Protein AF-A0A8J8GSF1-F1 (afdb_monomer)

Secondary structure (DSSP, 8-state):
----------------GGG--SSS--S----HHHHHHHHHHHHHHHHHHHHHHSPPPTTSSS-HHHHHHHHHHHHHHHHHHHHHHHTT-

Foldseek 3Di:
DDDDDDDDDDDDPPPPVVPPPDDDDPDDPPPPLLVQLVVLLVVLVCLLCCVVPDPDDPPDPDDSNVVSVVSSVVSNVSSVVSNVVSVVD

Nearest PDB structures (foldseek):
  6uuj-assembly2_E  TM=4.194E-01  e=4.530E+00  Mycobacterium tuberculosis H37Rv

pLDDT: mean 75.38, std 19.62, range [38.5, 96.25]

Structure (mmCIF, N/CA/C/O backbone):
data_AF-A0A8J8GSF1-F1
#
_entry.id   AF-A0A8J8GSF1-F1
#
loop_
_atom_site.group_PDB
_atom_site.id
_atom_site.type_symbol
_atom_site.label_atom_id
_atom_site.label_alt_id
_atom_site.label_comp_id
_atom_site.label_asym_id
_atom_site.label_entity_id
_atom_site.label_seq_id
_atom_site.pdbx_PDB_ins_code
_atom_site.Cartn_x
_atom_site.Cartn_y
_atom_site.Cartn_z
_atom_site.occupancy
_atom_site.B_iso_or_equiv
_atom_site.auth_seq_id
_atom_site.auth_comp_id
_atom_site.auth_asym_id
_atom_site.auth_atom_id
_atom_site.pdbx_PDB_model_num
ATOM 1 N N . MET A 1 1 ? -30.608 61.523 42.036 1.00 38.50 1 MET A N 1
ATOM 2 C CA . MET A 1 1 ? -30.497 60.374 42.951 1.00 38.50 1 MET A CA 1
ATOM 3 C C . MET A 1 1 ? -30.897 59.169 42.135 1.00 38.50 1 MET A C 1
ATOM 5 O O . MET A 1 1 ? -31.978 59.190 41.563 1.00 38.50 1 MET A O 1
ATOM 9 N N . SER A 1 2 ? -29.941 58.271 41.927 1.00 42.53 2 SER A N 1
ATOM 10 C CA . SER A 1 2 ? -30.069 57.075 41.103 1.00 42.53 2 SER A CA 1
ATOM 11 C C . SER A 1 2 ? -30.571 55.949 41.993 1.00 42.53 2 SER A C 1
ATOM 13 O O . SER A 1 2 ? -29.872 55.599 42.939 1.00 42.53 2 SER A O 1
ATOM 15 N N . ASP A 1 3 ? -31.746 55.411 41.691 1.00 44.94 3 ASP A N 1
ATOM 16 C CA . ASP A 1 3 ? -32.244 54.208 42.350 1.00 44.94 3 ASP A CA 1
ATOM 17 C C . ASP A 1 3 ? -31.972 53.014 41.432 1.00 44.94 3 ASP A C 1
ATOM 19 O O . ASP A 1 3 ? -32.743 52.692 40.529 1.00 44.94 3 ASP A O 1
ATOM 23 N N . ASP A 1 4 ? -30.816 52.395 41.671 1.00 49.47 4 ASP A N 1
ATOM 24 C CA . ASP A 1 4 ? -30.559 50.997 41.347 1.00 49.47 4 ASP A CA 1
ATOM 25 C C . ASP A 1 4 ? -31.467 50.125 42.223 1.00 49.47 4 ASP A C 1
ATOM 27 O O . ASP A 1 4 ? -31.375 50.153 43.450 1.00 49.47 4 ASP A O 1
ATOM 31 N N . SER A 1 5 ? -32.319 49.310 41.605 1.00 43.00 5 SER A N 1
ATOM 32 C CA . SER A 1 5 ? -32.897 48.138 42.269 1.00 43.00 5 SER A CA 1
ATOM 33 C C . SER A 1 5 ? -33.281 47.074 41.242 1.00 43.00 5 SER A C 1
ATOM 35 O O . SER A 1 5 ? -34.407 46.991 40.755 1.00 43.00 5 SER A O 1
ATOM 37 N N . LEU A 1 6 ? -32.251 46.314 40.864 1.00 54.91 6 LEU A N 1
ATOM 38 C CA . LEU A 1 6 ? -32.229 44.865 40.645 1.00 54.91 6 LEU A CA 1
ATOM 39 C C . LEU A 1 6 ? -33.604 44.175 40.551 1.00 54.91 6 LEU A C 1
ATOM 41 O O . LEU A 1 6 ? -34.134 43.663 41.535 1.00 54.91 6 LEU A O 1
ATOM 45 N N . THR A 1 7 ? -34.112 44.041 39.327 1.00 46.00 7 THR A N 1
ATOM 46 C CA . THR A 1 7 ? -35.039 42.960 38.971 1.00 46.00 7 THR A CA 1
ATOM 47 C C . THR A 1 7 ? -34.265 41.877 38.223 1.00 46.00 7 THR A C 1
ATOM 49 O O . THR A 1 7 ? -34.021 41.942 37.025 1.00 46.00 7 THR A O 1
ATOM 52 N N . GLN A 1 8 ? -33.794 40.911 39.012 1.00 55.28 8 GLN A N 1
ATOM 53 C CA . GLN A 1 8 ? -33.849 39.475 38.741 1.00 55.28 8 GLN A CA 1
ATOM 54 C C . GLN A 1 8 ? -34.221 39.083 37.297 1.00 55.28 8 GLN A C 1
ATOM 56 O O . GLN A 1 8 ? -35.393 39.042 36.938 1.00 55.28 8 GLN A O 1
ATOM 61 N N . THR A 1 9 ? -33.220 38.722 36.500 1.00 46.34 9 THR A N 1
ATOM 62 C CA . THR A 1 9 ? -33.378 37.864 35.314 1.00 46.34 9 THR A CA 1
ATOM 63 C C . THR A 1 9 ? -32.211 36.880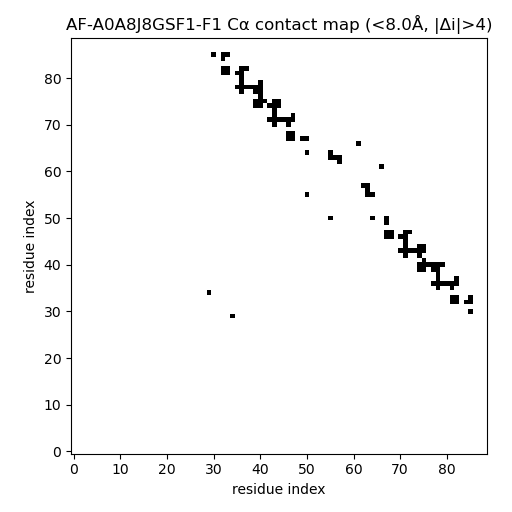 35.390 1.00 46.34 9 THR A C 1
ATOM 65 O O . THR A 1 9 ? -31.064 37.289 35.279 1.00 46.34 9 THR A O 1
ATOM 68 N N . GLN A 1 10 ? -32.438 35.770 36.093 1.00 47.94 10 GLN A N 1
ATOM 69 C CA . GLN A 1 10 ? -32.602 34.440 35.503 1.00 47.94 10 GLN A CA 1
ATOM 70 C C . GLN A 1 10 ? -31.248 33.908 35.030 1.00 47.94 10 GLN A C 1
ATOM 72 O O . GLN A 1 10 ? -30.692 34.416 34.066 1.00 47.94 10 GLN A O 1
ATOM 77 N N . ASP A 1 11 ? -30.737 32.920 35.771 1.00 51.16 11 ASP A N 1
ATOM 78 C CA . ASP A 1 11 ? -29.529 32.166 35.451 1.00 51.16 11 ASP A CA 1
ATOM 79 C C . ASP A 1 11 ? -29.561 31.758 33.974 1.00 51.16 11 ASP A C 1
ATOM 81 O O . ASP A 1 11 ? -30.361 30.908 33.572 1.00 51.16 11 ASP A O 1
ATOM 85 N N . GLU A 1 12 ? -28.723 32.398 33.156 1.00 49.28 12 GLU A N 1
ATOM 86 C CA . GLU A 1 12 ? -28.397 31.876 31.837 1.00 49.28 12 GLU A CA 1
ATOM 87 C C . GLU A 1 12 ? -27.829 30.468 32.057 1.00 49.28 12 GLU A C 1
ATOM 89 O O . GLU A 1 12 ? -26.883 30.312 32.842 1.00 49.28 12 GLU A O 1
ATOM 94 N N . PRO A 1 13 ? -28.369 29.420 31.407 1.00 43.66 13 PRO A N 1
ATOM 95 C CA . PRO A 1 13 ? -27.591 28.212 31.246 1.00 43.66 13 PRO A CA 1
ATOM 96 C C . PRO A 1 13 ? -26.334 28.664 30.516 1.00 43.66 13 PRO A C 1
ATOM 98 O O . PRO A 1 13 ? -26.412 29.273 29.450 1.00 43.66 13 PRO A O 1
ATOM 101 N N . ILE A 1 14 ? -25.183 28.429 31.133 1.00 48.97 14 ILE A N 1
ATOM 102 C CA . ILE A 1 14 ? -23.907 28.520 30.448 1.00 48.97 14 ILE A CA 1
ATOM 103 C C . ILE A 1 14 ? -24.051 27.561 29.266 1.00 48.97 14 ILE A C 1
ATOM 105 O O . ILE A 1 14 ? -23.991 26.34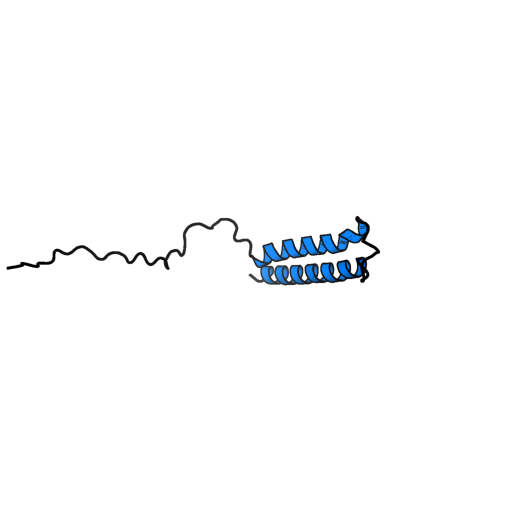9 29.456 1.00 48.97 14 ILE A O 1
ATOM 109 N N . ASP A 1 15 ? -24.303 28.098 28.071 1.00 51.41 15 ASP A N 1
ATOM 110 C CA . ASP A 1 15 ? -24.027 27.417 26.815 1.00 51.41 15 ASP A CA 1
ATOM 111 C C . ASP A 1 15 ? -22.515 27.190 26.828 1.00 51.41 15 ASP A C 1
ATOM 113 O O . ASP A 1 15 ? -21.738 28.002 26.327 1.00 51.41 15 ASP A O 1
ATOM 117 N N . ASP A 1 16 ? -22.074 26.139 27.519 1.00 51.22 16 ASP A N 1
ATOM 118 C CA . ASP A 1 16 ? -20.710 25.666 27.435 1.00 51.22 16 ASP A CA 1
ATOM 119 C C . ASP A 1 16 ? -20.621 24.967 26.074 1.00 51.22 16 ASP A C 1
ATOM 121 O O . ASP A 1 16 ? -21.174 23.877 25.902 1.00 51.22 16 ASP A O 1
ATOM 125 N N . PRO A 1 17 ? -19.929 25.533 25.068 1.00 47.69 17 PRO A N 1
ATOM 126 C CA . PRO A 1 17 ? -19.720 24.843 23.799 1.00 47.69 17 PRO A CA 1
ATOM 127 C C . PRO A 1 17 ? -18.884 23.559 23.967 1.00 47.69 17 PRO A C 1
ATOM 129 O O . PRO A 1 17 ? -18.627 22.863 22.985 1.00 47.69 17 PRO A O 1
ATOM 132 N N . ARG A 1 18 ? -18.457 23.221 25.192 1.00 50.97 18 ARG A N 1
ATOM 133 C CA . ARG A 1 18 ? -17.855 21.931 25.544 1.00 50.97 18 ARG A CA 1
ATOM 134 C C . ARG A 1 18 ? -18.882 20.818 25.784 1.00 50.97 18 ARG A C 1
ATOM 136 O O . ARG A 1 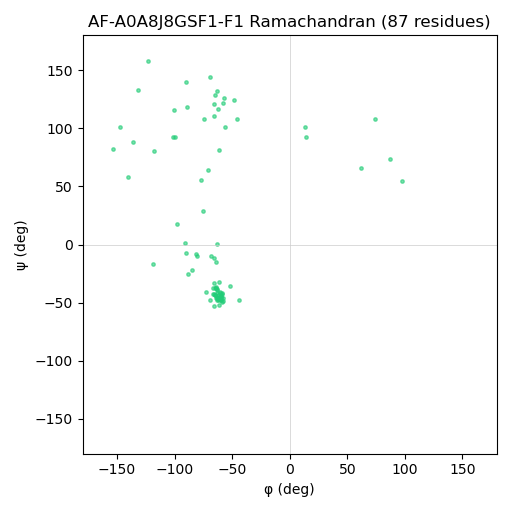18 ? -18.466 19.668 25.874 1.00 50.97 18 ARG A O 1
ATOM 143 N N . GLU A 1 19 ? -20.183 21.117 25.823 1.00 48.41 19 GLU A N 1
ATOM 144 C CA . GLU A 1 19 ? -21.261 20.116 25.915 1.00 48.41 19 GLU A CA 1
ATOM 145 C C . GLU A 1 19 ? -21.911 19.759 24.565 1.00 48.41 19 GLU A C 1
ATOM 147 O O . GLU A 1 19 ? -22.944 19.097 24.529 1.00 48.41 19 GLU A O 1
ATOM 152 N N . GLN 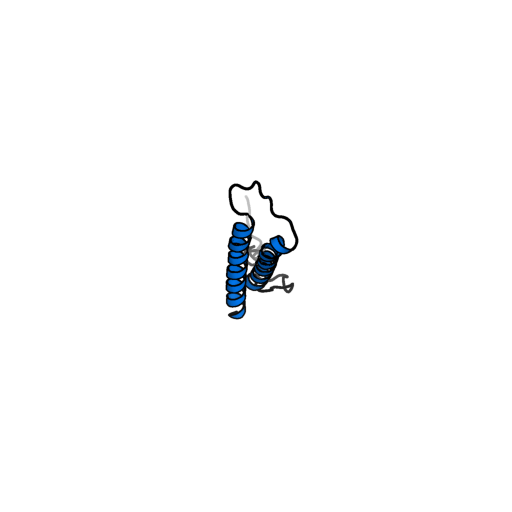A 1 20 ? -21.274 20.049 23.423 1.00 48.19 20 GLN A N 1
ATOM 153 C CA . GLN A 1 20 ? -21.599 19.336 22.174 1.00 48.19 20 GLN A CA 1
ATOM 154 C C . GLN A 1 20 ? -20.961 17.940 22.162 1.00 48.19 20 GLN A C 1
ATOM 156 O O . GLN A 1 20 ? -20.222 17.559 21.257 1.00 48.19 20 GLN A O 1
ATOM 161 N N . THR A 1 21 ? -21.262 17.162 23.196 1.00 51.53 21 THR A N 1
ATOM 162 C CA . THR A 1 21 ? -21.114 15.711 23.165 1.00 51.53 21 THR A CA 1
ATOM 163 C C . THR A 1 21 ? -22.517 15.173 22.918 1.00 51.53 21 THR A C 1
ATOM 165 O O . THR A 1 21 ? -23.386 15.363 23.757 1.00 51.53 21 THR A O 1
ATOM 168 N N . ALA A 1 22 ? -22.726 14.518 21.775 1.00 51.06 22 ALA A N 1
ATOM 169 C CA . ALA A 1 22 ? -23.988 13.924 21.317 1.00 51.06 22 ALA A CA 1
ATOM 170 C C . ALA A 1 22 ? -24.941 14.854 20.539 1.00 51.06 22 ALA A C 1
ATOM 172 O O . ALA A 1 22 ? -26.036 15.189 20.979 1.00 51.06 22 ALA A O 1
ATOM 173 N N . SER A 1 23 ? -24.578 15.158 19.292 1.00 57.25 23 SER A N 1
ATOM 174 C CA . SER A 1 23 ? -25.591 15.286 18.241 1.00 57.25 23 SER A CA 1
ATOM 175 C C . SER A 1 23 ? -25.024 14.834 16.896 1.00 57.25 23 SER A C 1
ATOM 177 O O . SER A 1 23 ? -24.296 15.573 16.240 1.00 57.25 23 SER A O 1
ATOM 179 N N . GLY A 1 24 ? -25.374 13.606 16.500 1.00 47.09 24 GLY A N 1
ATOM 180 C CA . GLY A 1 24 ? -25.583 13.286 15.087 1.00 47.09 24 GLY A CA 1
ATOM 181 C C . GLY A 1 24 ? -24.442 12.635 14.307 1.00 47.09 24 GLY A C 1
ATOM 182 O O . GLY A 1 24 ? -24.133 13.118 13.225 1.00 47.09 24 GLY A O 1
ATOM 183 N N . THR A 1 25 ? -23.888 11.509 14.767 1.00 47.91 25 THR A N 1
ATOM 184 C CA . THR A 1 25 ? -23.113 10.608 13.888 1.00 47.91 25 THR A CA 1
ATOM 185 C C . THR A 1 25 ? -23.384 9.133 14.201 1.00 47.91 25 THR A C 1
ATOM 187 O O . THR A 1 25 ? -22.465 8.365 14.446 1.00 47.91 25 THR A O 1
ATOM 190 N N . ASP A 1 26 ? -24.644 8.695 14.116 1.00 48.16 26 ASP A N 1
ATOM 191 C CA . ASP A 1 26 ? -24.970 7.268 13.893 1.00 48.16 26 ASP A CA 1
ATOM 192 C C . ASP A 1 26 ? -24.713 6.871 12.418 1.00 48.16 26 ASP A C 1
ATOM 194 O O . ASP A 1 26 ? -25.377 6.009 11.842 1.00 48.16 26 ASP A O 1
ATOM 198 N N . GLU A 1 27 ? -23.767 7.538 11.756 1.00 50.81 27 GLU A N 1
ATOM 199 C CA . GLU A 1 27 ? -23.523 7.431 10.324 1.00 50.81 27 GLU A CA 1
ATOM 200 C C . GLU A 1 27 ? -22.111 6.877 10.112 1.00 50.81 27 GLU A C 1
ATOM 202 O O . GLU A 1 27 ? -21.147 7.595 9.879 1.00 50.81 27 GLU A O 1
ATOM 207 N N . TYR A 1 28 ? -22.015 5.552 10.241 1.00 52.59 28 TYR A N 1
ATOM 208 C CA . TYR A 1 28 ? -20.844 4.732 9.921 1.00 52.59 28 TYR A CA 1
ATOM 209 C C . TYR A 1 28 ? -19.564 5.016 10.726 1.00 52.59 28 TYR A C 1
ATOM 211 O O . TYR A 1 28 ? -18.509 5.297 10.156 1.00 52.59 28 TYR A O 1
ATOM 219 N N . ASP A 1 29 ? -19.601 4.753 12.035 1.00 58.19 29 ASP A N 1
ATOM 220 C CA . ASP A 1 29 ? -18.390 4.459 12.818 1.00 58.19 29 ASP A CA 1
ATOM 221 C C . ASP A 1 29 ? -17.839 3.067 12.443 1.00 58.19 29 ASP A C 1
ATOM 223 O O . ASP A 1 29 ? -17.814 2.125 13.238 1.00 58.19 29 ASP A O 1
ATOM 227 N N . LEU A 1 30 ? -17.400 2.889 11.190 1.00 59.62 30 LEU A N 1
ATOM 228 C CA . LEU A 1 30 ? -16.483 1.791 10.902 1.00 59.62 30 LEU A CA 1
ATOM 229 C C . LEU A 1 30 ? -15.193 2.110 11.674 1.00 59.62 30 LEU A C 1
ATOM 231 O O . LEU A 1 30 ? -14.692 3.228 11.515 1.00 59.62 30 LEU A O 1
ATOM 235 N N . PRO A 1 31 ? -14.639 1.186 12.490 1.00 75.56 31 PRO A N 1
ATOM 236 C CA . PRO A 1 31 ? -13.426 1.465 13.244 1.00 75.56 31 PRO A CA 1
ATOM 237 C C . PRO A 1 31 ? -12.387 2.067 12.297 1.00 75.56 31 PRO A C 1
ATOM 239 O O . PRO A 1 31 ? -12.097 1.474 11.257 1.00 75.56 31 PRO A O 1
ATOM 242 N N . ILE A 1 32 ? -11.863 3.256 12.612 1.00 80.62 32 ILE A N 1
ATOM 243 C CA . ILE A 1 32 ? -10.946 3.994 11.720 1.00 80.62 32 ILE A CA 1
ATOM 244 C C . ILE A 1 32 ? -9.784 3.089 11.281 1.00 80.62 32 ILE A C 1
ATOM 246 O O . ILE A 1 32 ? -9.371 3.113 10.122 1.00 80.62 32 ILE A O 1
ATOM 250 N N . ASP A 1 33 ? -9.326 2.219 12.184 1.00 80.44 33 ASP A N 1
ATOM 251 C CA . ASP A 1 33 ? -8.306 1.203 11.927 1.00 80.44 33 ASP A CA 1
ATOM 252 C C . ASP A 1 33 ? -8.746 0.148 10.887 1.00 80.44 33 ASP A C 1
ATOM 254 O O . ASP A 1 33 ? -7.933 -0.269 10.063 1.00 80.44 33 ASP A O 1
ATOM 258 N N . LEU A 1 34 ? -10.022 -0.258 10.866 1.00 86.06 34 LEU A N 1
ATOM 259 C CA . LEU A 1 34 ? -10.583 -1.191 9.880 1.00 86.06 34 LEU A CA 1
ATOM 260 C C . LEU A 1 34 ? -10.662 -0.548 8.491 1.00 86.06 34 LEU A C 1
ATOM 262 O O . LEU A 1 34 ? -10.209 -1.142 7.511 1.00 86.06 34 LEU A O 1
ATOM 266 N N . TYR A 1 35 ? -11.195 0.676 8.412 1.00 88.81 35 TYR A N 1
ATOM 267 C CA . TYR A 1 35 ? -11.281 1.428 7.157 1.00 88.81 35 TYR A CA 1
ATOM 268 C C . TYR A 1 35 ? -9.889 1.697 6.572 1.00 88.81 35 TYR A C 1
ATOM 270 O O . TYR A 1 35 ? -9.606 1.354 5.419 1.00 88.81 35 TYR A O 1
ATOM 278 N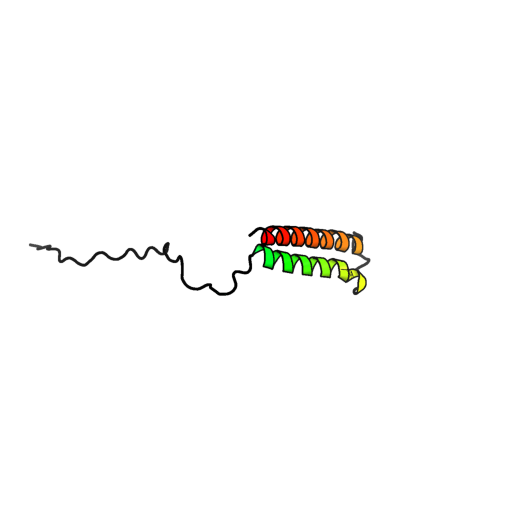 N . ALA A 1 36 ? -8.988 2.254 7.386 1.00 88.69 36 ALA A N 1
ATOM 279 C CA . ALA A 1 36 ? -7.621 2.548 6.978 1.00 88.69 36 ALA A CA 1
ATOM 280 C C . ALA A 1 36 ? -6.857 1.269 6.612 1.00 88.69 36 ALA A C 1
ATOM 282 O O . ALA A 1 36 ? -6.187 1.230 5.579 1.00 88.69 36 ALA A O 1
ATOM 283 N N . GLY A 1 37 ? -6.995 0.210 7.415 1.00 90.12 37 GLY A N 1
ATOM 284 C CA . GLY A 1 37 ? -6.369 -1.085 7.167 1.00 90.12 37 GLY A CA 1
ATOM 285 C C . GLY A 1 37 ? -6.796 -1.700 5.836 1.00 90.12 37 GLY A C 1
ATOM 286 O O . GLY A 1 37 ? -5.938 -2.134 5.067 1.00 90.12 37 GLY A O 1
ATOM 287 N N . ALA A 1 38 ? -8.094 -1.668 5.521 1.00 91.94 38 ALA A N 1
ATOM 288 C CA . ALA A 1 38 ? -8.624 -2.172 4.256 1.00 91.94 38 ALA A CA 1
ATOM 289 C C . ALA A 1 38 ? -8.095 -1.383 3.047 1.00 91.94 38 ALA A C 1
ATOM 291 O O . ALA A 1 38 ? -7.606 -1.987 2.090 1.00 91.94 38 ALA A O 1
ATOM 292 N N . ILE A 1 39 ? -8.123 -0.046 3.097 1.00 94.44 39 ILE A N 1
ATOM 293 C CA . ILE A 1 39 ? -7.611 0.799 2.004 1.00 94.44 39 ILE A CA 1
ATOM 294 C C . ILE A 1 39 ? -6.120 0.571 1.787 1.00 94.44 39 ILE A C 1
ATOM 296 O O . ILE A 1 39 ? -5.682 0.375 0.652 1.00 94.44 39 ILE A O 1
ATOM 300 N N . ILE A 1 40 ? -5.339 0.575 2.866 1.00 94.38 40 ILE A N 1
ATOM 301 C CA . ILE A 1 40 ? -3.892 0.367 2.803 1.00 94.38 40 ILE A CA 1
ATOM 302 C C . ILE A 1 40 ? -3.574 -1.012 2.214 1.00 94.38 40 ILE A C 1
ATOM 304 O O . ILE A 1 40 ? -2.679 -1.129 1.376 1.00 94.38 40 ILE A O 1
ATOM 308 N N . LEU A 1 41 ? -4.328 -2.043 2.596 1.00 94.75 41 LEU A N 1
ATOM 309 C CA . LEU A 1 41 ? -4.131 -3.393 2.081 1.00 94.75 41 LEU A CA 1
ATOM 310 C C . LEU A 1 41 ? -4.465 -3.493 0.586 1.00 94.75 41 LEU A C 1
ATOM 312 O O . LEU A 1 41 ? -3.689 -4.083 -0.166 1.00 94.75 41 LEU A O 1
ATOM 316 N N . ILE A 1 42 ? -5.563 -2.873 0.140 1.00 95.31 42 ILE A N 1
ATOM 317 C CA . ILE A 1 42 ? -5.928 -2.803 -1.284 1.00 95.31 42 ILE A CA 1
ATOM 318 C C . ILE A 1 42 ? -4.842 -2.068 -2.076 1.00 95.31 42 ILE A C 1
ATOM 320 O O . ILE A 1 42 ? -4.386 -2.576 -3.099 1.00 95.31 42 ILE A O 1
ATOM 324 N N . MET A 1 43 ? -4.376 -0.915 -1.591 1.00 95.69 43 MET A N 1
ATOM 325 C CA . MET A 1 43 ? -3.296 -0.160 -2.234 1.00 95.69 43 MET A CA 1
ATOM 326 C C . MET A 1 43 ? -2.005 -0.979 -2.320 1.00 95.69 43 MET A C 1
ATOM 328 O O . MET A 1 43 ? -1.373 -1.021 -3.373 1.00 95.69 43 MET A O 1
ATOM 332 N N . GLY A 1 44 ? -1.638 -1.687 -1.250 1.00 93.69 44 GLY A N 1
ATOM 333 C CA . GLY A 1 44 ? -0.478 -2.576 -1.245 1.00 93.69 44 GLY A CA 1
ATOM 334 C C . GLY A 1 44 ? -0.591 -3.704 -2.266 1.00 93.69 44 GLY A C 1
ATOM 335 O O . GLY A 1 44 ? 0.353 -3.947 -3.020 1.00 93.69 44 GLY A O 1
ATOM 336 N N . ALA A 1 45 ? -1.757 -4.349 -2.343 1.00 93.94 45 ALA A N 1
ATOM 337 C CA . ALA A 1 45 ? -2.025 -5.390 -3.330 1.00 93.94 45 ALA A CA 1
ATOM 338 C C . ALA A 1 45 ? -1.936 -4.846 -4.763 1.00 93.94 45 ALA A C 1
ATOM 340 O O . ALA A 1 45 ? -1.277 -5.456 -5.603 1.00 93.94 45 ALA A O 1
ATOM 341 N N . LEU A 1 46 ? -2.524 -3.677 -5.030 1.00 94.81 46 LEU A N 1
ATOM 342 C CA . LEU A 1 46 ? -2.419 -3.021 -6.333 1.00 94.81 46 LEU A CA 1
ATOM 343 C C . LEU A 1 46 ? -0.956 -2.757 -6.698 1.00 94.81 46 LEU A C 1
ATOM 345 O O . LEU A 1 46 ? -0.535 -3.168 -7.773 1.00 94.81 46 LEU A O 1
ATOM 349 N N . VAL A 1 47 ? -0.157 -2.180 -5.794 1.00 93.00 47 VAL A N 1
ATOM 350 C CA . VAL A 1 47 ? 1.274 -1.899 -6.025 1.00 93.00 47 VAL A CA 1
ATOM 351 C C . VAL A 1 47 ? 2.075 -3.166 -6.351 1.00 93.00 47 VAL A C 1
ATOM 353 O O . VAL A 1 47 ? 2.916 -3.141 -7.256 1.00 93.00 47 VAL A O 1
ATOM 356 N N . LEU A 1 48 ? 1.811 -4.274 -5.649 1.00 93.44 48 LEU A N 1
ATOM 357 C CA . LEU A 1 48 ? 2.460 -5.567 -5.906 1.00 93.44 48 LEU A CA 1
ATOM 358 C C . LEU A 1 48 ? 2.096 -6.148 -7.272 1.00 93.44 48 LEU A C 1
ATOM 360 O O . LEU A 1 48 ? 2.914 -6.821 -7.898 1.00 93.44 48 LEU A O 1
ATOM 364 N N . VAL A 1 49 ? 0.871 -5.896 -7.719 1.00 93.56 49 VAL A N 1
ATOM 365 C CA . VAL A 1 49 ? 0.311 -6.459 -8.942 1.00 93.56 49 VAL A CA 1
ATOM 366 C C . VAL A 1 49 ? 0.617 -5.589 -10.169 1.00 93.56 49 VAL A C 1
ATOM 368 O O . VAL A 1 49 ? 0.752 -6.128 -11.265 1.00 93.56 49 VAL A O 1
ATOM 371 N N . THR A 1 50 ? 0.840 -4.280 -10.007 1.00 91.44 50 THR A N 1
ATOM 372 C CA . THR A 1 50 ? 1.226 -3.349 -11.085 1.00 91.44 50 THR A CA 1
ATOM 373 C C . THR A 1 50 ? 2.313 -3.877 -12.035 1.00 91.44 50 THR A C 1
ATOM 375 O O . THR A 1 50 ? 2.096 -3.800 -13.241 1.00 91.44 50 THR A O 1
ATOM 378 N N . PRO A 1 51 ? 3.455 -4.444 -11.585 1.00 87.94 51 PRO A N 1
ATOM 379 C CA . PRO A 1 51 ? 4.489 -4.932 -12.507 1.00 87.94 51 PRO A CA 1
ATOM 380 C C . PRO A 1 51 ? 4.058 -6.125 -13.376 1.00 87.94 51 PRO A C 1
ATOM 382 O O . PRO A 1 51 ? 4.782 -6.472 -14.302 1.00 87.94 51 PRO A O 1
ATOM 385 N N . LEU A 1 52 ? 2.923 -6.772 -13.086 1.00 89.56 52 LEU A N 1
ATOM 386 C CA . LEU A 1 52 ? 2.376 -7.859 -13.907 1.00 89.56 52 LEU A CA 1
ATOM 387 C C . LEU A 1 52 ? 1.527 -7.346 -15.078 1.00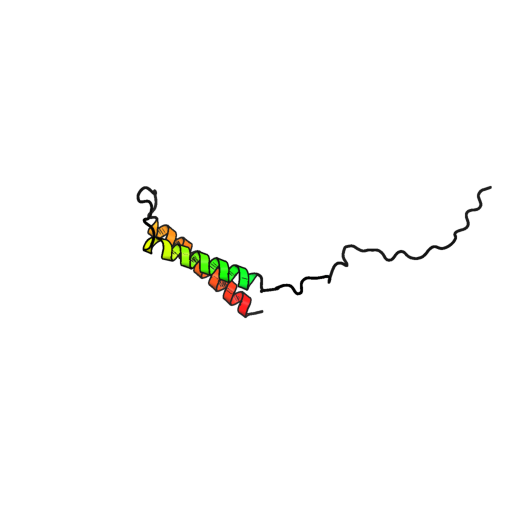 89.56 52 LEU A C 1
ATOM 389 O O . LEU A 1 52 ? 1.321 -8.078 -16.042 1.00 89.56 52 LEU A O 1
ATOM 393 N N . PHE A 1 53 ? 1.017 -6.117 -14.980 1.00 90.31 53 PHE A N 1
ATOM 394 C CA . PHE A 1 53 ? 0.074 -5.539 -15.942 1.00 90.31 53 PHE A CA 1
ATOM 395 C C . PHE A 1 53 ? 0.604 -4.284 -16.638 1.00 90.31 53 PHE A C 1
ATOM 397 O O . PHE A 1 53 ? 0.064 -3.894 -17.672 1.00 90.31 53 PHE A O 1
ATOM 404 N N . THR A 1 54 ? 1.651 -3.666 -16.091 1.00 88.19 54 THR A N 1
ATOM 405 C CA . THR A 1 54 ? 2.206 -2.406 -16.582 1.00 88.19 54 THR A CA 1
ATOM 406 C C . THR A 1 54 ? 3.718 -2.506 -16.711 1.00 88.19 54 THR A C 1
ATOM 408 O O . THR A 1 54 ? 4.403 -2.924 -15.772 1.00 88.19 54 THR A O 1
ATOM 411 N N . ASP A 1 55 ? 4.240 -2.057 -17.852 1.00 83.81 55 ASP A N 1
ATOM 412 C CA . ASP A 1 55 ? 5.677 -1.940 -18.071 1.00 83.81 55 ASP A CA 1
ATOM 413 C C . ASP A 1 55 ? 6.294 -0.928 -17.103 1.00 83.81 55 ASP A C 1
ATOM 415 O O . ASP A 1 55 ? 5.804 0.188 -16.913 1.00 83.81 55 ASP A O 1
ATOM 419 N N . MET A 1 56 ? 7.392 -1.340 -16.475 1.00 84.25 56 MET A N 1
ATOM 420 C CA . MET A 1 56 ? 8.110 -0.524 -15.506 1.00 84.25 56 MET A CA 1
ATOM 421 C C . MET A 1 56 ? 9.189 0.318 -16.200 1.00 84.25 56 MET A C 1
ATOM 423 O O . MET A 1 56 ? 9.897 -0.206 -17.062 1.00 84.25 56 MET A O 1
ATOM 427 N N . PRO A 1 57 ? 9.376 1.591 -15.804 1.00 82.50 57 PRO A N 1
ATOM 428 C CA . PRO A 1 57 ? 10.383 2.464 -16.403 1.00 82.50 57 PRO A CA 1
ATOM 429 C C . PRO A 1 57 ? 11.793 1.901 -16.184 1.00 82.50 57 PRO A C 1
ATOM 431 O O . PRO A 1 57 ? 12.248 1.753 -15.051 1.00 82.50 57 PRO A O 1
ATOM 434 N N . SER A 1 58 ? 12.494 1.554 -17.265 1.00 80.69 58 SER A N 1
ATOM 435 C CA . SER A 1 58 ? 13.817 0.912 -17.198 1.00 80.69 58 SER A CA 1
ATOM 436 C C . SER A 1 58 ? 14.971 1.889 -16.957 1.00 80.69 58 SER A C 1
ATOM 438 O O . SER A 1 58 ? 16.101 1.462 -16.736 1.00 80.69 58 SER A O 1
ATOM 440 N N . ASP A 1 59 ? 14.699 3.186 -17.040 1.00 85.19 59 ASP A N 1
ATOM 441 C CA . ASP A 1 59 ? 15.638 4.300 -16.897 1.00 85.19 59 ASP A CA 1
ATOM 442 C C . ASP A 1 59 ? 15.763 4.814 -15.451 1.00 85.19 59 ASP A C 1
ATOM 444 O O . ASP A 1 59 ? 16.536 5.733 -15.176 1.00 85.19 59 ASP A O 1
ATOM 448 N N . ALA A 1 60 ? 15.051 4.201 -14.502 1.00 81.81 60 ALA A N 1
ATOM 449 C CA . ALA A 1 60 ? 15.163 4.544 -13.093 1.00 81.81 60 ALA A CA 1
ATOM 450 C C . ALA A 1 60 ? 16.533 4.127 -12.504 1.00 81.81 60 ALA A C 1
ATOM 452 O O . ALA A 1 60 ? 17.049 3.050 -12.811 1.00 81.81 60 ALA A O 1
ATOM 453 N N . PRO A 1 61 ? 17.109 4.922 -11.580 1.00 85.56 61 PRO A N 1
ATOM 454 C CA . PRO A 1 61 ? 18.393 4.604 -10.940 1.00 85.56 61 PRO A CA 1
ATOM 455 C C . PRO A 1 61 ? 18.333 3.388 -9.992 1.00 85.56 61 PRO A C 1
ATOM 457 O O . PRO A 1 61 ? 19.365 2.887 -9.550 1.00 85.56 61 PRO A O 1
ATOM 460 N N . TRP A 1 62 ? 17.135 2.890 -9.686 1.00 85.50 62 TRP A N 1
ATOM 461 C CA . TRP A 1 62 ? 16.869 1.670 -8.922 1.00 85.50 62 TRP A CA 1
ATOM 462 C C . TRP A 1 62 ? 16.014 0.709 -9.746 1.00 85.50 62 TRP A C 1
ATOM 464 O O . TRP A 1 62 ? 15.269 1.126 -10.626 1.00 85.50 62 TRP A O 1
ATOM 474 N N . ARG A 1 63 ? 16.057 -0.589 -9.416 1.00 88.00 63 ARG A N 1
ATOM 475 C CA . ARG A 1 63 ? 15.179 -1.592 -10.040 1.00 88.00 63 ARG A CA 1
ATOM 476 C C . ARG A 1 63 ? 13.716 -1.317 -9.652 1.00 88.00 63 ARG A C 1
ATOM 478 O O . ARG A 1 63 ? 13.365 -1.559 -8.493 1.00 88.00 63 ARG A O 1
ATOM 485 N N . PRO A 1 64 ? 12.844 -0.873 -10.577 1.00 87.56 64 PRO A N 1
ATOM 486 C CA . PRO A 1 64 ? 11.487 -0.450 -10.223 1.00 87.56 64 PRO A CA 1
ATOM 487 C C . PRO A 1 64 ? 10.639 -1.605 -9.692 1.00 87.56 64 PRO A C 1
ATOM 489 O O . PRO A 1 64 ? 9.908 -1.442 -8.722 1.00 87.56 64 PRO A O 1
ATOM 492 N N . THR A 1 65 ? 10.798 -2.806 -10.255 1.00 88.56 65 THR A N 1
ATOM 493 C CA . THR A 1 65 ? 10.108 -4.014 -9.780 1.00 88.56 65 THR A CA 1
ATOM 494 C C . THR A 1 65 ? 10.440 -4.318 -8.321 1.00 88.56 65 THR A C 1
ATOM 496 O O . THR A 1 65 ? 9.553 -4.636 -7.536 1.00 88.56 65 THR A O 1
ATOM 499 N N . SER A 1 66 ? 11.712 -4.182 -7.933 1.00 90.75 66 SER A N 1
ATOM 500 C CA . SER A 1 66 ? 12.138 -4.371 -6.545 1.00 90.75 66 SER A CA 1
ATOM 501 C C . SER A 1 66 ? 11.569 -3.284 -5.636 1.00 90.75 66 SER A C 1
ATOM 503 O O . SER A 1 66 ? 11.164 -3.586 -4.518 1.00 90.75 66 SER A O 1
ATOM 505 N N . MET A 1 67 ? 11.486 -2.041 -6.118 1.00 91.12 67 MET A N 1
ATOM 506 C CA . MET A 1 67 ? 10.879 -0.948 -5.360 1.00 91.12 67 MET A CA 1
ATOM 507 C C . MET A 1 67 ? 9.389 -1.194 -5.104 1.00 91.12 67 MET A C 1
ATOM 509 O O . MET A 1 67 ? 8.964 -1.080 -3.958 1.00 91.12 67 MET A O 1
ATOM 513 N N . ASN A 1 68 ? 8.628 -1.609 -6.122 1.00 91.94 68 ASN A N 1
ATOM 514 C CA . ASN A 1 68 ? 7.217 -1.977 -5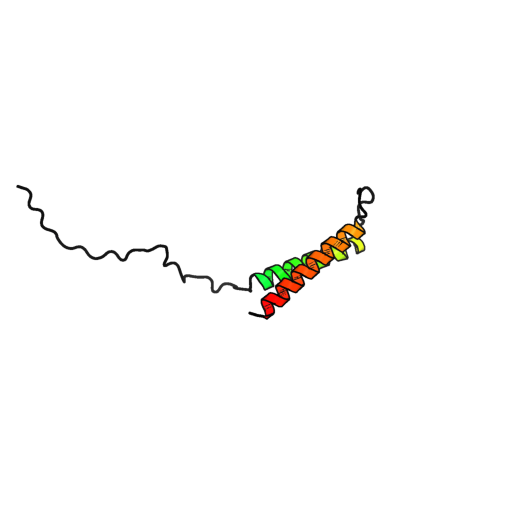.967 1.00 91.94 68 ASN A CA 1
ATOM 515 C C . ASN A 1 68 ? 7.029 -3.178 -5.042 1.00 91.94 68 ASN A C 1
ATOM 517 O O . ASN A 1 68 ? 6.106 -3.188 -4.233 1.00 91.94 68 ASN A O 1
ATOM 521 N N . LEU A 1 69 ? 7.911 -4.178 -5.128 1.00 92.94 69 LEU A N 1
ATOM 522 C CA . LEU A 1 69 ? 7.861 -5.326 -4.228 1.00 92.94 69 LEU A CA 1
ATOM 523 C C . LEU A 1 69 ? 8.019 -4.878 -2.769 1.00 92.94 69 LEU A C 1
ATOM 525 O O . LEU A 1 69 ? 7.232 -5.278 -1.913 1.00 92.94 69 LEU A O 1
ATOM 529 N N . ILE A 1 70 ? 9.010 -4.030 -2.486 1.00 93.62 70 ILE A N 1
ATOM 530 C CA . ILE A 1 70 ? 9.287 -3.539 -1.131 1.00 93.62 70 ILE A CA 1
ATOM 531 C C . ILE A 1 70 ? 8.135 -2.662 -0.631 1.00 93.62 70 ILE A C 1
ATOM 533 O O . ILE A 1 70 ? 7.594 -2.926 0.442 1.00 93.62 70 ILE A O 1
ATOM 537 N N . SER A 1 71 ? 7.731 -1.647 -1.400 1.00 93.00 71 SER A N 1
ATOM 538 C CA . SER A 1 71 ? 6.674 -0.716 -0.990 1.00 93.00 71 SER A CA 1
ATOM 539 C C . SER A 1 71 ? 5.321 -1.413 -0.847 1.00 93.00 71 SER A C 1
ATOM 541 O O . SER A 1 71 ? 4.638 -1.229 0.160 1.00 93.00 71 SER A O 1
ATOM 543 N N . GLY A 1 72 ? 4.968 -2.284 -1.793 1.00 93.44 72 GLY A N 1
ATOM 544 C CA . GLY A 1 72 ? 3.757 -3.095 -1.742 1.00 93.44 72 GLY A CA 1
ATOM 545 C C . GLY A 1 72 ? 3.730 -4.028 -0.531 1.00 93.44 72 GLY A C 1
ATOM 546 O O . GLY A 1 72 ? 2.719 -4.101 0.166 1.00 93.44 72 GLY A O 1
ATOM 547 N N . THR A 1 73 ? 4.859 -4.666 -0.201 1.00 94.44 73 THR A N 1
ATOM 548 C CA . THR A 1 73 ? 4.969 -5.514 1.001 1.00 94.44 73 THR A CA 1
ATOM 549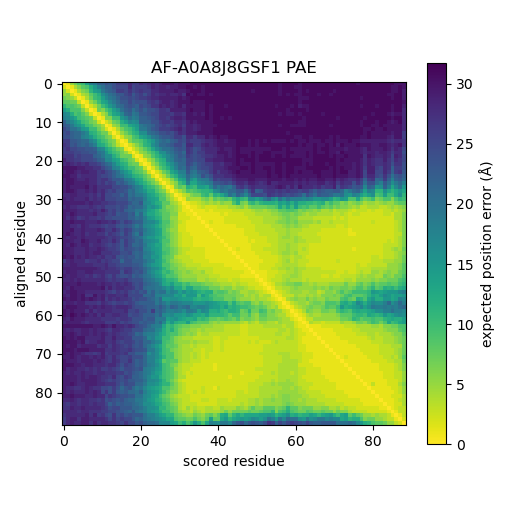 C C . THR A 1 73 ? 4.777 -4.703 2.283 1.00 94.44 73 THR A C 1
ATOM 551 O O . THR A 1 73 ? 4.070 -5.151 3.185 1.00 94.44 73 THR A O 1
ATOM 554 N N . ILE A 1 74 ? 5.352 -3.497 2.368 1.00 96.25 74 ILE A N 1
ATOM 555 C CA . ILE A 1 74 ? 5.169 -2.605 3.525 1.00 96.25 74 ILE A CA 1
ATOM 556 C C . ILE A 1 74 ? 3.691 -2.245 3.695 1.00 96.25 74 ILE A C 1
ATOM 558 O O . ILE A 1 74 ? 3.163 -2.375 4.799 1.00 96.25 74 ILE A O 1
ATOM 562 N N . TYR A 1 75 ? 3.007 -1.852 2.617 1.00 95.00 75 TYR A N 1
ATOM 563 C CA . TYR A 1 75 ? 1.576 -1.554 2.673 1.00 95.00 75 TYR A CA 1
ATOM 564 C C . TYR A 1 75 ? 0.753 -2.758 3.137 1.00 95.00 75 TYR A C 1
ATOM 566 O O . TYR A 1 75 ? -0.073 -2.613 4.033 1.00 95.00 75 TYR A O 1
ATOM 574 N N . VAL A 1 76 ? 1.012 -3.958 2.607 1.00 95.19 76 VAL A N 1
ATOM 575 C CA . VAL A 1 76 ? 0.304 -5.174 3.041 1.00 95.19 76 VAL A CA 1
ATOM 576 C C . VAL A 1 76 ? 0.524 -5.441 4.532 1.00 95.19 76 VAL A C 1
ATOM 578 O O . VAL A 1 76 ? -0.440 -5.695 5.252 1.00 95.19 76 VAL A O 1
ATOM 581 N N . LEU A 1 77 ? 1.761 -5.341 5.025 1.00 96.19 77 LEU A N 1
ATOM 582 C CA . LEU A 1 77 ? 2.064 -5.557 6.442 1.00 96.19 77 LEU A CA 1
ATOM 583 C C . LEU A 1 77 ? 1.366 -4.534 7.344 1.00 96.19 77 LEU A C 1
ATOM 585 O O . LEU A 1 77 ? 0.762 -4.920 8.343 1.00 96.19 77 LEU A O 1
ATOM 589 N N . VAL A 1 78 ? 1.411 -3.248 6.990 1.00 93.94 78 VAL A N 1
ATOM 590 C CA . VAL A 1 78 ? 0.739 -2.186 7.753 1.00 93.94 78 VAL A CA 1
ATOM 591 C C . VAL A 1 78 ? -0.776 -2.392 7.745 1.00 93.94 78 VAL A C 1
ATOM 593 O O . VAL A 1 78 ? -1.399 -2.341 8.805 1.00 93.94 78 VAL A O 1
ATOM 596 N N . GLY A 1 79 ? -1.359 -2.698 6.584 1.00 91.31 79 GLY A N 1
ATOM 597 C CA . GLY A 1 79 ? -2.786 -2.991 6.454 1.00 91.31 79 GLY A CA 1
ATOM 598 C C . GLY A 1 79 ? -3.212 -4.163 7.338 1.00 91.31 79 GLY A C 1
ATOM 599 O O . GLY A 1 79 ? -4.177 -4.046 8.089 1.00 91.31 79 GLY A O 1
ATOM 600 N N . LEU A 1 80 ? -2.444 -5.258 7.335 1.00 93.62 80 LEU A N 1
ATOM 601 C CA . LEU A 1 80 ? -2.690 -6.424 8.192 1.00 93.62 80 LEU A CA 1
ATOM 602 C C . LEU A 1 80 ? -2.579 -6.105 9.687 1.00 93.62 80 LEU A C 1
ATOM 604 O O . LEU A 1 80 ? -3.352 -6.637 10.484 1.00 93.62 80 LEU A O 1
ATOM 608 N N . VAL A 1 81 ? -1.628 -5.256 10.087 1.00 92.44 81 VAL A N 1
ATOM 609 C CA . VAL A 1 81 ? -1.483 -4.828 11.488 1.00 92.44 81 VAL A CA 1
ATOM 610 C C . VAL A 1 81 ? -2.696 -4.013 11.936 1.00 92.44 81 VAL A C 1
ATOM 612 O O . VAL A 1 81 ? -3.215 -4.261 13.025 1.00 92.44 81 VAL A O 1
ATOM 615 N N . LEU A 1 82 ? -3.171 -3.088 11.100 1.00 89.31 82 LEU A N 1
ATOM 616 C CA . LEU A 1 82 ? -4.362 -2.282 11.384 1.00 89.31 82 LEU A CA 1
ATOM 617 C C . LEU A 1 82 ? -5.631 -3.141 11.437 1.00 89.31 82 LEU A C 1
ATOM 619 O O . LEU A 1 82 ? -6.403 -3.021 12.385 1.00 89.31 82 LEU A O 1
ATOM 623 N N . LEU A 1 83 ? -5.787 -4.082 10.501 1.00 89.25 83 LEU A N 1
ATOM 624 C CA . LEU A 1 83 ? -6.884 -5.056 10.497 1.00 89.25 83 LEU A CA 1
ATOM 625 C C . LEU A 1 83 ? -6.898 -5.902 11.777 1.00 89.25 83 LEU A C 1
ATOM 627 O O . LEU A 1 83 ? -7.915 -5.971 12.461 1.00 89.25 83 LEU A O 1
ATOM 631 N N . ARG A 1 84 ? -5.749 -6.467 12.173 1.00 88.62 84 ARG A N 1
ATOM 632 C CA . ARG A 1 84 ? -5.629 -7.221 13.435 1.00 88.62 84 ARG A CA 1
ATOM 633 C C . ARG A 1 84 ? -5.914 -6.385 14.676 1.00 88.62 84 ARG A C 1
ATOM 635 O O . ARG A 1 84 ? -6.320 -6.935 15.697 1.00 88.62 84 ARG A O 1
ATOM 642 N N . ARG A 1 85 ? -5.601 -5.090 14.646 1.00 83.88 85 ARG A N 1
ATOM 643 C CA . ARG A 1 85 ? -5.898 -4.181 15.754 1.00 83.88 85 ARG A CA 1
ATOM 644 C C . ARG A 1 85 ? -7.394 -3.898 15.824 1.00 83.88 85 ARG A C 1
ATOM 646 O O . ARG A 1 85 ? -7.929 -3.916 16.925 1.00 83.88 85 ARG A O 1
ATOM 653 N N . ALA A 1 86 ? -8.044 -3.708 14.679 1.00 81.56 86 ALA A N 1
ATOM 654 C CA . ALA A 1 86 ? -9.482 -3.496 14.594 1.00 81.56 86 ALA A CA 1
ATOM 655 C C . ALA A 1 86 ? -10.293 -4.710 15.075 1.00 81.56 86 ALA A C 1
ATOM 657 O O . ALA A 1 86 ? -11.279 -4.519 15.765 1.00 81.56 86 ALA A O 1
ATOM 658 N N . GLU A 1 87 ? -9.848 -5.944 14.805 1.00 74.38 87 GLU A N 1
ATOM 659 C CA . GLU A 1 87 ? -10.502 -7.174 15.303 1.00 74.38 87 GLU A CA 1
ATOM 660 C C . GLU A 1 87 ? -10.495 -7.326 16.837 1.00 74.38 87 GLU A C 1
ATOM 662 O O . GLU A 1 87 ? -11.183 -8.191 17.375 1.00 74.38 87 GLU A O 1
ATOM 667 N N . ARG A 1 88 ? -9.672 -6.549 17.553 1.00 69.00 88 ARG A N 1
ATOM 668 C CA . ARG A 1 88 ? -9.580 -6.604 19.022 1.00 69.00 88 ARG A CA 1
ATOM 669 C C . ARG A 1 88 ? -10.545 -5.653 19.736 1.00 69.00 88 ARG A C 1
ATOM 671 O O . ARG A 1 88 ? -10.588 -5.711 20.965 1.00 69.00 88 ARG A O 1
ATOM 678 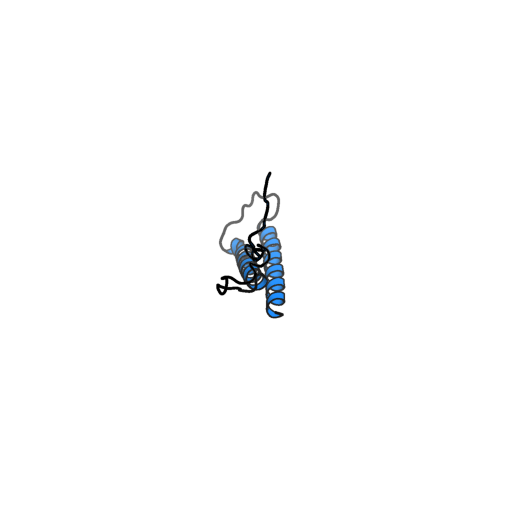N N . PHE A 1 89 ? -11.246 -4.789 19.005 1.00 53.31 89 PHE A N 1
ATOM 679 C CA . PHE A 1 89 ? -12.253 -3.858 19.522 1.00 53.31 89 PHE A CA 1
ATOM 680 C C . PHE A 1 89 ? -13.656 -4.344 19.163 1.00 53.31 89 PHE A C 1
ATOM 682 O O . PHE A 1 89 ? -14.560 -4.113 19.994 1.00 53.31 89 PHE A O 1
#

Radius of gyration: 28.31 Å; Cα contacts (8 Å, |Δi|>4): 61; chains: 1; bounding box: 53×68×61 Å

Solvent-accessible surface area (backbone atoms only — not comparable to full-atom values): 5530 Å² total; per-residue (Å²): 136,86,83,87,74,89,77,87,79,73,87,73,75,78,83,53,84,82,65,78,71,88,82,88,72,98,72,74,83,62,55,66,42,38,55,52,10,51,54,35,28,52,52,10,51,48,43,54,47,41,69,80,80,42,90,68,70,84,84,51,98,57,65,52,67,60,49,32,46,52,55,13,50,50,29,36,52,53,10,51,52,29,37,61,54,41,75,74,112

Sequence (89 aa):
MSDDSLTQTQDEPIDDPREQTASGTDEYDLPIDLYAGAIILIMGALVLVTPLFTDMPSDAPWRPTSMNLISGTIYVLVGLVLLRRAERF

Mean predicted aligned error: 15.45 Å

Organism: NCBI:txid2741724